Protein AF-A0A969T343-F1 (afdb_monomer_lite)

Sequence (104 aa):
MDDLARCYVAALEKAEPGSLFIAADDQVMQLQEIAEWGSRAAGISGRVQSWQLEEARAAMGVLADALALDQQATGAKAKQVLHWQPQAPSLIDELTGGSYVVTH

Structure (mmCIF, N/CA/C/O backbone):
data_AF-A0A969T343-F1
#
_entry.id   AF-A0A969T343-F1
#
loop_
_atom_site.group_PDB
_atom_site.id
_atom_site.type_symbol
_atom_site.label_atom_id
_atom_site.label_alt_id
_atom_site.label_comp_id
_atom_site.label_asym_id
_atom_site.label_entity_id
_atom_site.label_seq_id
_atom_site.pdbx_PDB_ins_code
_atom_site.Cartn_x
_atom_site.Cartn_y
_atom_site.Cartn_z
_atom_site.occupancy
_atom_site.B_iso_or_equiv
_atom_site.auth_seq_id
_atom_site.auth_comp_id
_atom_site.auth_asym_id
_atom_site.auth_atom_id
_atom_site.pdbx_PDB_model_num
ATOM 1 N N . MET A 1 1 ? -7.732 -5.680 -3.009 1.00 83.75 1 MET A N 1
ATOM 2 C CA . MET A 1 1 ? -8.858 -4.716 -2.953 1.00 83.75 1 MET A CA 1
ATOM 3 C C . MET A 1 1 ? -9.835 -5.051 -1.834 1.00 83.75 1 MET A C 1
ATOM 5 O O . MET A 1 1 ? -10.147 -4.169 -1.042 1.00 83.75 1 MET A O 1
ATOM 9 N N . ASP A 1 2 ? -10.265 -6.306 -1.716 1.00 92.75 2 ASP A N 1
ATOM 10 C CA . ASP A 1 2 ? -11.286 -6.729 -0.741 1.00 92.75 2 ASP A CA 1
ATOM 11 C C . ASP A 1 2 ? -10.929 -6.430 0.720 1.00 92.75 2 ASP A C 1
ATOM 13 O O . ASP A 1 2 ? -11.789 -6.029 1.502 1.00 92.75 2 ASP A O 1
ATOM 17 N N . ASP A 1 3 ? -9.652 -6.544 1.090 1.00 94.56 3 ASP A N 1
ATOM 18 C CA . ASP A 1 3 ? -9.195 -6.196 2.438 1.00 94.56 3 ASP A CA 1
ATOM 19 C C . ASP A 1 3 ? -9.424 -4.735 2.806 1.00 94.56 3 ASP A C 1
ATOM 21 O O . ASP A 1 3 ? -9.869 -4.442 3.917 1.00 94.56 3 ASP A O 1
ATOM 25 N N . LEU A 1 4 ? -9.177 -3.821 1.868 1.00 95.38 4 LEU A N 1
ATOM 26 C CA . LEU A 1 4 ? -9.419 -2.400 2.080 1.00 95.38 4 LEU A CA 1
ATOM 27 C C . LEU A 1 4 ? -10.920 -2.129 2.235 1.00 95.38 4 LEU A C 1
ATOM 29 O O . LEU A 1 4 ? -11.318 -1.378 3.124 1.00 95.38 4 LEU A O 1
ATOM 33 N N . ALA A 1 5 ? -11.760 -2.789 1.431 1.00 96.44 5 ALA A N 1
ATOM 34 C CA . ALA A 1 5 ? -13.211 -2.690 1.562 1.00 96.44 5 ALA A CA 1
ATOM 35 C C . ALA A 1 5 ? -13.689 -3.177 2.943 1.00 96.44 5 ALA A C 1
ATOM 37 O O . ALA A 1 5 ? -14.453 -2.476 3.607 1.00 96.44 5 ALA A O 1
ATOM 38 N N . ARG A 1 6 ? -13.175 -4.318 3.428 1.00 97.00 6 ARG A N 1
ATOM 39 C CA . ARG A 1 6 ? -13.439 -4.808 4.794 1.00 97.00 6 ARG A CA 1
ATOM 40 C C . ARG A 1 6 ? -12.999 -3.809 5.866 1.00 97.00 6 ARG A C 1
ATOM 42 O O . ARG A 1 6 ? -13.716 -3.626 6.847 1.00 97.00 6 ARG A O 1
ATOM 49 N N . CYS A 1 7 ? -11.854 -3.146 5.683 1.00 97.50 7 CYS A N 1
ATOM 50 C CA . CYS A 1 7 ? -11.387 -2.113 6.610 1.00 97.50 7 CYS A CA 1
ATOM 51 C C . CYS A 1 7 ? -12.342 -0.914 6.654 1.00 97.50 7 CYS A C 1
ATOM 53 O O . CYS A 1 7 ? -12.640 -0.415 7.738 1.00 97.50 7 CYS A O 1
ATOM 55 N N . TYR A 1 8 ? -12.845 -0.464 5.499 1.00 97.50 8 TYR A N 1
ATOM 56 C CA . TYR A 1 8 ? -13.816 0.630 5.429 1.00 97.50 8 TYR A CA 1
ATOM 57 C C . TYR A 1 8 ? -15.137 0.277 6.110 1.00 97.50 8 TYR A C 1
ATOM 59 O O . TYR A 1 8 ? -15.635 1.076 6.898 1.00 97.50 8 TYR A O 1
ATOM 67 N N . VAL A 1 9 ? -15.681 -0.918 5.856 1.00 97.62 9 VAL A N 1
ATOM 68 C CA . VAL A 1 9 ? -16.900 -1.390 6.533 1.00 97.62 9 VAL A CA 1
ATOM 69 C C . VAL A 1 9 ? -16.688 -1.417 8.048 1.00 97.62 9 VAL A C 1
ATOM 71 O O . VAL A 1 9 ? -17.474 -0.832 8.788 1.00 97.62 9 VAL A O 1
ATOM 74 N N . ALA A 1 10 ? -15.573 -1.986 8.516 1.00 97.88 10 ALA A N 1
ATOM 75 C CA . ALA A 1 10 ? -15.264 -2.029 9.942 1.00 97.88 10 ALA A CA 1
ATOM 76 C C . ALA A 1 10 ? -15.087 -0.627 10.557 1.00 97.88 10 ALA A C 1
ATOM 78 O O . ALA A 1 10 ? -15.503 -0.400 11.692 1.00 97.88 10 ALA A O 1
ATOM 79 N N . ALA A 1 11 ? -14.502 0.322 9.819 1.00 97.88 11 ALA A N 1
ATOM 80 C CA . ALA A 1 11 ? -14.382 1.709 10.259 1.00 97.88 11 ALA A CA 1
ATOM 81 C C . ALA A 1 11 ? -15.754 2.385 10.385 1.00 97.88 11 ALA A C 1
ATOM 83 O O . ALA A 1 11 ? -16.008 3.045 11.385 1.00 97.88 11 ALA A O 1
ATOM 84 N N . LEU A 1 12 ? -16.658 2.185 9.423 1.00 97.44 12 LEU A N 1
ATOM 85 C CA . LEU A 1 12 ? -18.016 2.735 9.484 1.00 97.44 12 LEU A CA 1
ATOM 86 C C . LEU A 1 12 ? -18.820 2.191 10.671 1.00 97.44 12 LEU A C 1
ATOM 88 O O . LEU A 1 12 ? -19.607 2.922 11.262 1.00 97.44 12 LEU A O 1
ATOM 92 N N . GLU A 1 13 ? -18.623 0.921 11.017 1.00 97.50 13 GLU A N 1
ATOM 93 C CA . GLU A 1 13 ? -19.370 0.261 12.089 1.00 97.50 13 GLU A CA 1
ATOM 94 C C . GLU A 1 13 ? -18.814 0.543 13.489 1.00 97.50 13 GLU A C 1
ATOM 96 O O . GLU A 1 13 ? -19.573 0.545 14.458 1.00 97.50 13 GLU A O 1
ATOM 101 N N . LYS A 1 14 ? -17.492 0.722 13.617 1.00 97.19 14 LYS A N 1
ATOM 102 C CA . LYS A 1 14 ? -16.805 0.652 14.919 1.00 97.19 14 LYS A CA 1
ATOM 103 C C . LYS A 1 14 ? -15.936 1.859 15.254 1.00 97.19 14 LYS A C 1
ATOM 105 O O . LYS A 1 14 ? -15.523 1.985 16.404 1.00 97.19 14 LYS A O 1
ATOM 110 N N . ALA A 1 15 ? -15.594 2.714 14.290 1.00 97.94 15 ALA A N 1
ATOM 111 C CA . ALA A 1 15 ? -14.712 3.842 14.564 1.00 97.94 15 ALA A CA 1
ATOM 112 C C . ALA A 1 15 ? -15.440 4.975 15.291 1.00 97.94 15 ALA A C 1
ATOM 114 O O . ALA A 1 15 ? -16.567 5.337 14.954 1.00 97.94 15 ALA A O 1
ATOM 115 N N . GLU A 1 16 ? -14.739 5.624 16.217 1.00 97.56 16 GLU A N 1
ATOM 116 C CA . GLU A 1 16 ? -15.184 6.911 16.741 1.00 97.56 16 GLU A CA 1
ATOM 117 C C . GLU A 1 16 ? -15.070 8.003 15.659 1.00 97.56 16 GLU A C 1
ATOM 119 O O . GLU A 1 16 ? -14.104 7.995 14.878 1.00 97.56 16 GLU A O 1
ATOM 124 N N . PRO A 1 17 ? -15.999 8.978 15.615 1.00 96.31 17 PRO A N 1
ATOM 125 C CA . PRO A 1 17 ? -15.912 10.111 14.699 1.00 96.31 17 PRO A CA 1
ATOM 126 C C . PRO A 1 17 ? -14.566 10.838 14.793 1.00 96.31 17 PRO A C 1
ATOM 128 O O . PRO A 1 17 ? -14.060 11.107 15.878 1.00 96.31 17 PRO A O 1
ATOM 131 N N . GLY A 1 18 ? -13.985 11.175 13.640 1.00 96.44 18 GLY A N 1
ATOM 132 C CA . GLY A 1 18 ? -12.676 11.836 13.570 1.00 96.44 18 GLY A CA 1
ATOM 133 C C . GLY A 1 18 ? -11.473 10.896 13.714 1.00 96.44 18 GLY A C 1
ATOM 134 O O . GLY A 1 18 ? -10.335 11.362 13.714 1.00 96.44 18 GLY A O 1
ATOM 135 N N . SER A 1 19 ? -11.684 9.579 13.799 1.00 97.19 19 SER A N 1
ATOM 136 C CA . SER A 1 19 ? -10.584 8.615 13.828 1.00 97.19 19 SER A CA 1
ATOM 137 C C . SER A 1 19 ? -9.841 8.523 12.491 1.00 97.19 19 SER A C 1
ATOM 139 O O . SER A 1 19 ? -10.448 8.405 11.430 1.00 97.19 19 SER A O 1
ATOM 141 N N . LEU A 1 20 ? -8.508 8.476 12.560 1.00 97.00 20 LEU A N 1
ATOM 142 C CA . LEU A 1 20 ? -7.622 8.149 11.438 1.00 97.00 20 LEU A CA 1
ATOM 143 C C . LEU A 1 20 ? -7.074 6.721 11.575 1.00 97.00 20 LEU A C 1
ATOM 145 O O . LEU A 1 20 ? -6.625 6.341 12.664 1.00 97.00 20 LEU A O 1
ATOM 149 N N . PHE A 1 21 ? -7.063 5.966 10.475 1.00 97.38 21 PHE A N 1
ATOM 150 C CA . PHE A 1 21 ? -6.500 4.616 10.388 1.00 97.38 21 PHE A CA 1
ATOM 151 C C . PHE A 1 21 ? -5.634 4.454 9.139 1.00 97.38 21 PHE A C 1
ATOM 153 O O . PHE A 1 21 ? -5.928 5.030 8.095 1.00 97.38 21 PHE A O 1
ATOM 160 N N . ILE A 1 22 ? -4.598 3.625 9.255 1.00 96.56 22 ILE A N 1
ATOM 161 C CA . ILE A 1 22 ? -3.814 3.114 8.129 1.00 96.56 22 ILE A CA 1
ATOM 162 C C . ILE A 1 22 ? -4.293 1.687 7.858 1.00 96.56 22 ILE A C 1
ATOM 164 O O . ILE A 1 22 ? -4.295 0.855 8.766 1.00 96.56 22 ILE A O 1
ATOM 168 N N . ALA A 1 23 ? -4.694 1.410 6.619 1.00 95.44 23 ALA A N 1
ATOM 169 C CA . ALA A 1 23 ? -5.102 0.083 6.167 1.00 95.44 23 ALA A CA 1
ATOM 170 C C . ALA A 1 23 ? -3.935 -0.607 5.443 1.00 95.44 23 ALA A C 1
ATOM 172 O O . ALA A 1 23 ? -3.937 -0.731 4.222 1.00 95.44 23 ALA A O 1
ATOM 173 N N . ALA A 1 24 ? -2.925 -1.015 6.211 1.00 93.62 24 ALA A N 1
ATOM 174 C CA . ALA A 1 24 ? -1.773 -1.778 5.733 1.00 93.62 24 ALA A CA 1
ATOM 175 C C . ALA A 1 24 ? -1.688 -3.120 6.474 1.00 93.62 24 ALA A C 1
ATOM 177 O O . ALA A 1 24 ? -2.053 -3.206 7.655 1.00 93.62 24 ALA A O 1
ATOM 178 N N . ASP A 1 25 ? -1.231 -4.167 5.792 1.00 90.50 25 ASP A N 1
ATOM 179 C CA . ASP A 1 25 ? -0.891 -5.429 6.445 1.00 90.50 25 ASP A CA 1
ATOM 180 C C . ASP A 1 25 ? 0.464 -5.313 7.180 1.00 90.50 25 ASP A C 1
ATOM 182 O O . ASP A 1 25 ? 0.927 -4.209 7.463 1.00 90.50 25 ASP A O 1
ATOM 186 N N . ASP A 1 26 ? 1.039 -6.438 7.617 1.00 88.19 26 ASP A N 1
ATOM 187 C CA . ASP A 1 26 ? 2.353 -6.440 8.289 1.00 88.19 26 ASP A CA 1
ATOM 188 C C . ASP A 1 26 ? 3.514 -6.724 7.320 1.00 88.19 26 ASP A C 1
ATOM 190 O O . ASP A 1 26 ? 4.639 -6.954 7.764 1.00 88.19 26 ASP A O 1
ATOM 194 N N . GLN A 1 27 ? 3.262 -6.760 6.008 1.00 86.44 27 GLN A N 1
ATOM 195 C CA . GLN A 1 27 ? 4.296 -7.076 5.033 1.00 86.44 27 GLN A CA 1
ATOM 196 C C . GLN A 1 27 ? 5.142 -5.837 4.757 1.00 86.44 27 GLN A C 1
ATOM 198 O O . GLN A 1 27 ? 4.639 -4.767 4.425 1.00 86.44 27 GLN A O 1
ATOM 203 N N . VAL A 1 28 ? 6.457 -6.001 4.874 1.00 84.56 28 VAL A N 1
ATOM 204 C CA . VAL A 1 28 ? 7.440 -4.971 4.539 1.00 84.56 28 VAL A CA 1
ATOM 205 C C . VAL A 1 28 ? 8.309 -5.524 3.424 1.00 84.56 28 VAL A C 1
ATOM 207 O O . VAL A 1 28 ? 8.892 -6.597 3.567 1.00 84.56 28 VAL A O 1
ATOM 210 N N . MET A 1 29 ? 8.379 -4.803 2.309 1.00 87.38 29 MET A N 1
ATOM 211 C CA . MET A 1 29 ? 9.140 -5.203 1.128 1.00 87.38 29 MET A CA 1
ATOM 212 C C . MET A 1 29 ? 9.898 -4.017 0.555 1.00 87.38 29 MET A C 1
ATOM 214 O O . MET A 1 29 ? 9.390 -2.894 0.549 1.00 87.38 29 MET A O 1
ATOM 218 N N . GLN A 1 30 ? 11.091 -4.268 0.017 1.00 89.44 30 GLN A N 1
ATOM 219 C CA . GLN A 1 30 ? 11.812 -3.233 -0.710 1.00 89.44 30 GLN A CA 1
ATOM 220 C C . GLN A 1 30 ? 11.170 -3.019 -2.081 1.00 89.44 30 GLN A C 1
ATOM 222 O O . GLN A 1 30 ? 10.817 -3.973 -2.779 1.00 89.44 30 GLN A O 1
ATOM 227 N N . LEU A 1 31 ? 11.079 -1.761 -2.519 1.00 90.19 31 LEU A N 1
ATOM 228 C CA . LEU A 1 31 ? 10.511 -1.425 -3.828 1.00 90.19 31 LEU A CA 1
ATOM 229 C C . LEU A 1 31 ? 11.244 -2.134 -4.982 1.00 90.19 31 LEU A C 1
ATOM 231 O O . LEU A 1 31 ? 10.613 -2.534 -5.960 1.00 90.19 31 LEU A O 1
ATOM 235 N N . GLN A 1 32 ? 12.559 -2.341 -4.847 1.00 89.56 32 GLN A N 1
AT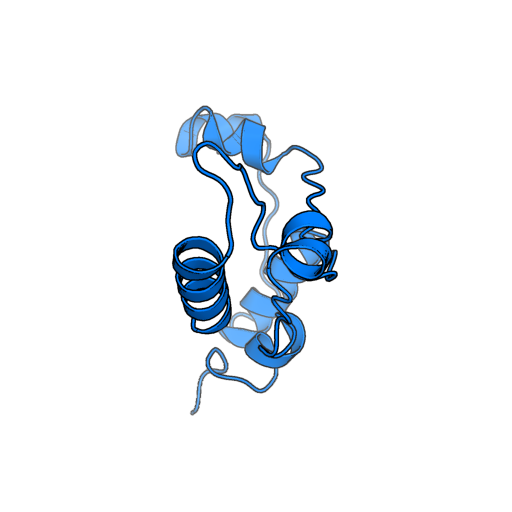OM 236 C CA . GLN A 1 32 ? 13.350 -3.099 -5.816 1.00 89.56 32 GLN A CA 1
ATOM 237 C C . GLN A 1 32 ? 12.856 -4.548 -5.953 1.00 89.56 32 GLN A C 1
ATOM 239 O O . GLN A 1 32 ? 12.661 -5.020 -7.071 1.00 89.56 32 GLN A O 1
ATOM 244 N N . GLU A 1 33 ? 12.598 -5.238 -4.840 1.00 90.69 33 GLU A N 1
ATOM 245 C CA . GLU A 1 33 ? 12.112 -6.622 -4.855 1.00 90.69 33 GLU A CA 1
ATOM 246 C C . GLU A 1 33 ? 10.739 -6.714 -5.530 1.00 90.69 33 GLU A C 1
ATOM 248 O O . GLU A 1 33 ? 10.502 -7.613 -6.340 1.00 90.69 33 GLU A O 1
ATOM 253 N N . ILE A 1 34 ? 9.852 -5.751 -5.253 1.00 91.94 34 ILE A N 1
ATOM 254 C CA . ILE A 1 34 ? 8.538 -5.653 -5.902 1.00 91.94 34 ILE A CA 1
ATOM 255 C C . ILE A 1 34 ? 8.699 -5.505 -7.420 1.00 91.94 34 ILE A C 1
ATOM 257 O O . ILE A 1 34 ? 8.053 -6.227 -8.182 1.00 91.94 34 ILE A O 1
ATOM 261 N N . ALA A 1 35 ? 9.579 -4.606 -7.872 1.00 92.06 35 ALA A N 1
ATOM 262 C CA . ALA A 1 35 ? 9.825 -4.384 -9.294 1.00 92.06 35 ALA A CA 1
ATOM 263 C C . ALA A 1 35 ? 10.380 -5.640 -9.989 1.00 92.06 35 ALA A C 1
ATOM 265 O O . ALA A 1 35 ? 9.958 -5.981 -11.096 1.00 92.06 35 ALA A O 1
ATOM 266 N N . GLU A 1 36 ? 11.290 -6.363 -9.336 1.00 92.06 36 GLU A N 1
ATOM 267 C CA . GLU A 1 36 ? 11.853 -7.608 -9.858 1.00 92.06 36 GLU A CA 1
ATOM 268 C C . GLU A 1 36 ? 10.802 -8.719 -9.980 1.00 92.06 36 GLU A C 1
ATOM 270 O O . GLU A 1 36 ? 10.725 -9.380 -11.021 1.00 92.06 36 GLU A O 1
ATOM 275 N N . TRP A 1 37 ? 9.967 -8.918 -8.952 1.00 92.06 37 TRP A N 1
ATOM 276 C CA . TRP A 1 37 ? 8.867 -9.886 -9.003 1.00 92.06 37 TRP A CA 1
ATOM 277 C C . TRP A 1 37 ? 7.826 -9.512 -10.057 1.00 92.06 37 TRP A C 1
ATOM 279 O O . TRP A 1 37 ? 7.428 -10.375 -10.837 1.00 92.06 37 TRP A O 1
ATOM 289 N N . GLY A 1 38 ? 7.457 -8.234 -10.159 1.00 91.81 38 GLY A N 1
ATOM 290 C CA . GLY A 1 38 ? 6.541 -7.752 -11.194 1.00 91.81 38 GLY A CA 1
ATOM 291 C C . GLY A 1 38 ? 7.083 -7.953 -12.609 1.00 91.81 38 GLY A C 1
ATOM 292 O O . GLY A 1 38 ? 6.363 -8.400 -13.497 1.00 91.81 38 GLY A O 1
ATOM 293 N N . SER A 1 39 ? 8.378 -7.715 -12.817 1.00 91.75 39 SER A N 1
ATOM 294 C CA . SER A 1 39 ? 9.048 -7.952 -14.100 1.00 91.75 39 SER A CA 1
ATOM 295 C C . SER A 1 39 ? 9.029 -9.436 -14.500 1.00 91.75 39 SER A C 1
ATOM 297 O O . SER A 1 39 ? 8.839 -9.771 -15.673 1.00 91.75 39 SER A O 1
ATOM 299 N N . ARG A 1 40 ? 9.183 -10.347 -13.529 1.00 90.44 40 ARG A N 1
ATOM 300 C CA . ARG A 1 40 ? 9.019 -11.792 -13.752 1.00 90.44 40 ARG A CA 1
ATOM 301 C C . ARG A 1 40 ? 7.570 -12.146 -14.100 1.00 90.44 40 ARG A C 1
ATOM 303 O O . ARG A 1 40 ? 7.359 -12.808 -15.112 1.00 90.44 40 ARG A O 1
ATOM 310 N N . ALA A 1 41 ? 6.600 -11.659 -13.324 1.00 90.12 41 ALA A N 1
ATOM 311 C CA . ALA A 1 41 ? 5.169 -11.902 -13.541 1.00 90.12 41 ALA A CA 1
ATOM 312 C C . ALA A 1 41 ? 4.696 -11.443 -14.933 1.00 90.12 41 ALA A C 1
ATOM 314 O O . ALA A 1 41 ? 3.940 -12.140 -15.604 1.00 90.12 41 ALA A O 1
ATOM 315 N N . ALA A 1 42 ? 5.216 -10.306 -15.405 1.00 89.31 42 ALA A N 1
ATOM 316 C CA . ALA A 1 42 ? 4.918 -9.734 -16.717 1.00 89.31 42 ALA A CA 1
ATOM 317 C C . ALA A 1 42 ? 5.661 -10.405 -17.895 1.00 89.31 42 ALA A C 1
ATOM 319 O O . ALA A 1 42 ? 5.565 -9.933 -19.027 1.00 89.31 42 ALA A O 1
ATOM 320 N N . GLY A 1 43 ? 6.446 -11.464 -17.660 1.00 89.06 43 GLY A N 1
ATOM 321 C CA . GLY A 1 43 ? 7.173 -12.182 -18.716 1.00 89.06 43 GLY A CA 1
ATOM 322 C C . GLY A 1 43 ? 8.361 -11.417 -19.318 1.00 89.06 43 GLY A C 1
ATOM 323 O O . GLY A 1 43 ? 8.868 -11.790 -20.375 1.00 89.06 43 GLY A O 1
ATOM 324 N N . ILE A 1 44 ? 8.832 -10.347 -18.664 1.00 88.38 44 ILE A N 1
ATOM 325 C CA . ILE A 1 44 ? 9.995 -9.554 -19.110 1.00 88.38 44 ILE A CA 1
ATOM 326 C C . ILE A 1 44 ? 11.286 -9.869 -18.331 1.00 88.38 44 ILE A C 1
ATOM 328 O O . ILE A 1 44 ? 12.320 -9.247 -18.591 1.00 88.38 44 ILE A O 1
ATOM 332 N N . SER A 1 45 ? 11.244 -10.894 -17.472 1.00 81.75 45 SER A N 1
ATOM 333 C CA . SER A 1 45 ? 12.384 -11.612 -16.875 1.00 81.75 45 SER A CA 1
ATOM 334 C C . SER A 1 45 ? 13.354 -10.767 -16.045 1.00 81.75 45 SER A C 1
ATOM 336 O O . SER A 1 45 ? 14.567 -10.898 -16.180 1.00 81.75 45 SER A O 1
ATOM 338 N N . GLY A 1 46 ? 12.843 -9.901 -15.172 1.00 72.06 46 GLY A N 1
ATOM 339 C CA . GLY A 1 46 ? 13.690 -9.125 -14.256 1.00 72.06 46 GLY A CA 1
ATOM 340 C C . GLY A 1 46 ? 14.409 -7.948 -14.918 1.00 72.06 46 GLY A C 1
ATOM 341 O O . GLY A 1 46 ? 15.302 -7.362 -14.314 1.00 72.06 46 GLY A O 1
ATOM 342 N N . ARG A 1 47 ? 14.031 -7.573 -16.149 1.00 85.25 47 ARG A N 1
ATOM 343 C CA . ARG A 1 47 ? 14.483 -6.327 -16.779 1.00 85.25 47 ARG A CA 1
ATOM 344 C C . ARG A 1 47 ? 13.858 -5.139 -16.052 1.00 85.25 47 ARG A C 1
ATOM 346 O O . ARG A 1 47 ? 12.786 -4.669 -16.420 1.00 85.25 47 ARG A O 1
ATOM 353 N N . VAL A 1 48 ? 14.539 -4.693 -15.005 1.00 92.06 48 VAL A N 1
ATOM 354 C CA . VAL A 1 48 ? 14.229 -3.503 -14.213 1.00 92.06 48 VAL A CA 1
ATOM 355 C C . VAL A 1 48 ? 15.399 -2.535 -14.357 1.00 92.06 48 VAL A C 1
ATOM 357 O O . VAL A 1 48 ? 16.555 -2.952 -14.407 1.00 92.06 48 VAL A O 1
ATOM 360 N N . GLN A 1 49 ? 15.104 -1.242 -14.456 1.00 91.44 49 GLN A N 1
ATOM 361 C CA . GLN A 1 49 ? 16.112 -0.189 -14.496 1.00 91.44 49 GLN A CA 1
ATOM 362 C C . GLN A 1 49 ? 15.825 0.812 -13.388 1.00 91.44 49 GLN A C 1
ATOM 364 O O . GLN A 1 49 ? 14.718 1.342 -13.302 1.00 91.44 49 GLN A O 1
ATOM 369 N N . SER A 1 50 ? 16.828 1.076 -12.557 1.00 92.25 50 SER A N 1
ATOM 370 C CA . SER A 1 50 ? 16.764 2.156 -11.578 1.00 92.25 50 SER A CA 1
ATOM 371 C C . SER A 1 50 ? 16.870 3.497 -12.290 1.00 92.25 50 SER A C 1
ATOM 373 O O . SER A 1 50 ? 17.679 3.658 -13.204 1.00 92.25 50 SER A O 1
ATOM 375 N N . TRP A 1 51 ? 16.071 4.462 -11.857 1.00 94.75 51 TRP A N 1
ATOM 376 C CA . TRP A 1 51 ? 16.148 5.833 -12.349 1.00 94.75 51 TRP A CA 1
ATOM 377 C C . TRP A 1 51 ? 17.061 6.660 -11.456 1.00 94.75 51 TRP A C 1
ATOM 379 O O . TRP A 1 51 ? 17.070 6.477 -10.235 1.00 94.75 51 TRP A O 1
ATOM 389 N N . GLN A 1 52 ? 17.802 7.602 -12.044 1.00 95.75 52 GLN A N 1
ATOM 390 C CA . GLN A 1 52 ? 18.369 8.672 -11.233 1.00 95.75 52 GLN A CA 1
ATOM 391 C C . GLN A 1 52 ? 17.222 9.531 -10.703 1.00 95.75 52 GLN A C 1
ATOM 393 O O . GLN A 1 52 ? 16.256 9.806 -11.416 1.00 95.75 52 GLN A O 1
ATOM 398 N N . LEU A 1 53 ? 17.321 9.976 -9.451 1.00 95.25 53 LEU A N 1
ATOM 399 C CA . LEU A 1 53 ? 16.223 10.700 -8.807 1.00 95.25 53 LEU A CA 1
ATOM 400 C C . LEU A 1 53 ? 15.824 11.970 -9.579 1.00 95.25 53 LEU A C 1
ATOM 402 O O . LEU A 1 53 ? 14.647 12.308 -9.635 1.00 95.25 53 LEU A O 1
ATOM 406 N N . GLU A 1 54 ? 16.777 12.636 -10.231 1.00 97.19 54 GLU A N 1
ATOM 407 C CA . GLU A 1 54 ? 16.497 13.822 -11.047 1.00 97.19 54 GLU A CA 1
ATOM 408 C C . GLU A 1 54 ? 15.669 13.504 -12.303 1.00 97.19 54 GLU A C 1
ATOM 410 O O . GLU A 1 54 ? 14.742 14.237 -12.642 1.00 97.19 54 GLU A O 1
ATOM 415 N N . GLU A 1 55 ? 15.933 12.369 -12.953 1.00 97.56 55 GLU A N 1
ATOM 416 C CA . GLU A 1 55 ? 15.135 11.892 -14.089 1.00 97.56 55 GLU A CA 1
ATOM 417 C C . GLU A 1 55 ? 13.716 11.532 -13.630 1.00 97.56 55 GLU A C 1
ATOM 419 O O . GLU A 1 55 ? 12.730 11.890 -14.278 1.00 97.56 55 GLU A O 1
ATOM 424 N N . ALA A 1 56 ? 13.601 10.893 -12.461 1.00 96.69 56 ALA A N 1
ATOM 425 C CA . ALA A 1 56 ? 12.314 10.577 -11.855 1.00 96.69 56 ALA A CA 1
ATOM 426 C C . ALA A 1 56 ? 11.509 11.833 -11.510 1.00 96.69 56 ALA A C 1
ATOM 428 O O . ALA A 1 56 ? 10.314 11.886 -11.798 1.00 96.69 56 ALA A O 1
ATOM 429 N N . ARG A 1 57 ? 12.147 12.872 -10.960 1.00 97.81 57 ARG A N 1
ATOM 430 C CA . ARG A 1 57 ? 11.504 14.170 -10.701 1.00 97.81 57 ARG A CA 1
ATOM 431 C C . ARG A 1 57 ? 11.036 14.843 -11.981 1.00 97.81 57 ARG A C 1
ATOM 433 O O . ARG A 1 57 ? 9.926 15.366 -12.005 1.00 97.81 57 ARG A O 1
ATOM 440 N N . ALA A 1 58 ? 11.834 14.805 -13.047 1.00 97.94 58 ALA A N 1
ATOM 441 C CA . ALA A 1 58 ? 11.432 15.366 -14.334 1.00 97.94 58 ALA A CA 1
ATOM 442 C C . ALA A 1 58 ? 10.170 14.679 -14.895 1.00 97.94 58 ALA A C 1
ATOM 444 O O . ALA A 1 58 ? 9.328 15.342 -15.498 1.00 97.94 58 ALA A O 1
ATOM 445 N N . ALA A 1 59 ? 10.016 13.371 -14.663 1.00 97.38 59 ALA A N 1
ATOM 446 C CA . ALA A 1 59 ? 8.875 12.590 -15.139 1.00 97.38 59 ALA A CA 1
ATOM 447 C C . ALA A 1 59 ? 7.646 12.617 -14.207 1.00 97.38 59 ALA A C 1
ATOM 449 O O . ALA A 1 59 ? 6.514 12.595 -14.684 1.00 97.38 59 ALA A O 1
ATOM 450 N N . MET A 1 60 ? 7.849 12.630 -12.886 1.00 96.38 60 MET A N 1
ATOM 451 C CA . MET A 1 60 ? 6.800 12.382 -11.881 1.00 96.38 60 MET A CA 1
ATOM 452 C C . MET A 1 60 ? 6.612 13.537 -10.884 1.00 96.38 60 MET A C 1
ATOM 454 O O . MET A 1 60 ? 5.698 13.504 -10.057 1.00 96.38 60 MET A O 1
ATOM 458 N N . GLY A 1 61 ? 7.467 14.560 -10.929 1.00 96.19 61 GLY A N 1
ATOM 459 C CA . GLY A 1 61 ? 7.469 15.671 -9.982 1.00 96.19 61 GLY A CA 1
ATOM 460 C C . GLY A 1 61 ? 7.681 15.204 -8.541 1.00 96.19 61 GLY A C 1
ATOM 461 O O . GLY A 1 61 ? 8.483 14.313 -8.267 1.00 96.19 61 GLY A O 1
ATOM 462 N N . VAL A 1 62 ? 6.909 15.783 -7.617 1.00 94.75 62 VAL A N 1
ATOM 463 C CA . VAL A 1 62 ? 6.989 15.514 -6.166 1.00 94.75 62 VAL A CA 1
ATOM 464 C C . VAL A 1 62 ? 6.730 14.052 -5.786 1.00 94.75 62 VAL A C 1
ATOM 466 O O . VAL A 1 62 ? 7.133 13.612 -4.712 1.00 94.75 62 VAL A O 1
ATOM 469 N N . LEU A 1 63 ? 6.072 13.282 -6.658 1.00 94.19 63 LEU A N 1
ATOM 470 C CA . LEU A 1 63 ? 5.834 11.862 -6.421 1.00 94.19 63 LEU A CA 1
AT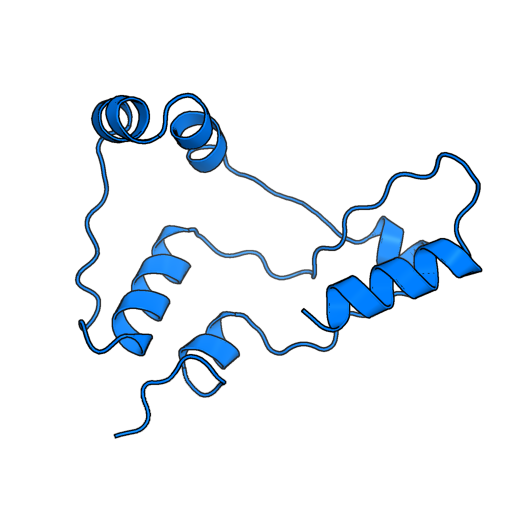OM 471 C C . LEU A 1 63 ? 7.143 11.059 -6.429 1.00 94.19 63 LEU A C 1
ATOM 473 O O . LEU A 1 63 ? 7.251 10.089 -5.686 1.00 94.19 63 LEU A O 1
ATOM 477 N N . ALA A 1 64 ? 8.144 11.475 -7.215 1.00 95.44 64 ALA A N 1
ATOM 478 C CA . ALA A 1 64 ? 9.455 10.829 -7.223 1.00 95.44 64 ALA A CA 1
ATOM 479 C C . ALA A 1 64 ? 10.132 10.916 -5.851 1.00 95.44 64 ALA A C 1
ATOM 481 O O . ALA A 1 64 ? 10.647 9.918 -5.354 1.00 95.44 64 ALA A O 1
ATOM 482 N N . ASP A 1 65 ? 10.074 12.089 -5.218 1.00 94.00 65 ASP A N 1
ATOM 483 C CA . ASP A 1 65 ? 10.629 12.280 -3.880 1.00 94.00 65 ASP A CA 1
ATOM 484 C C . ASP A 1 65 ? 9.864 11.457 -2.840 1.00 94.00 65 ASP A C 1
ATOM 486 O O . ASP A 1 65 ? 10.489 10.805 -2.012 1.00 94.00 65 ASP A O 1
ATOM 490 N N . ALA A 1 66 ? 8.527 11.418 -2.913 1.00 91.38 66 ALA A N 1
ATOM 491 C CA . ALA A 1 66 ? 7.717 10.603 -2.007 1.00 91.38 66 ALA A CA 1
ATOM 492 C C . ALA A 1 66 ? 8.052 9.104 -2.118 1.00 91.38 66 ALA A C 1
ATOM 494 O O . ALA A 1 66 ? 8.211 8.432 -1.101 1.00 91.38 66 ALA A O 1
ATOM 495 N N . LEU A 1 67 ? 8.20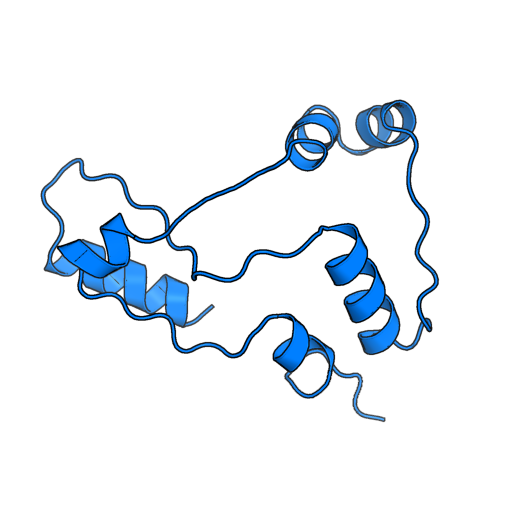5 8.583 -3.339 1.00 90.75 67 LEU A N 1
ATOM 496 C CA . LEU A 1 67 ? 8.561 7.181 -3.588 1.00 90.75 67 LEU A CA 1
ATOM 497 C C . LEU A 1 67 ? 10.015 6.843 -3.232 1.00 90.75 67 LEU A C 1
ATOM 499 O O . LEU A 1 67 ? 10.310 5.677 -2.990 1.00 90.75 67 LEU A O 1
ATOM 503 N N . ALA A 1 68 ? 10.910 7.833 -3.184 1.00 92.06 68 ALA A N 1
ATOM 504 C CA . ALA A 1 68 ? 12.298 7.646 -2.764 1.00 92.06 68 ALA A CA 1
ATOM 505 C C . ALA A 1 68 ? 12.473 7.562 -1.235 1.00 92.06 68 ALA A C 1
ATOM 507 O O . ALA A 1 68 ? 13.557 7.217 -0.763 1.00 92.06 68 ALA A O 1
ATOM 508 N N . LEU A 1 69 ? 11.437 7.886 -0.452 1.00 91.06 69 LEU A N 1
ATOM 509 C CA . LEU A 1 69 ? 11.460 7.745 1.003 1.00 91.06 69 LEU A CA 1
ATOM 510 C C . LEU A 1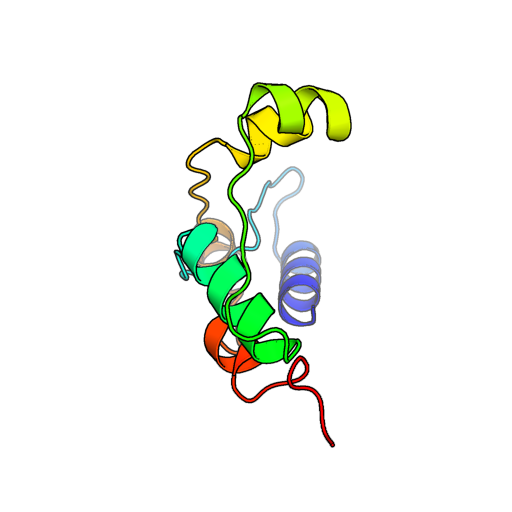 69 ? 11.336 6.279 1.430 1.00 91.06 69 LEU A C 1
ATOM 512 O O . LEU A 1 69 ? 10.637 5.487 0.798 1.00 91.06 69 LEU A O 1
ATOM 516 N N . ASP A 1 70 ? 11.927 5.955 2.581 1.00 90.44 70 ASP A N 1
ATOM 517 C CA . ASP A 1 70 ? 11.640 4.708 3.293 1.00 90.44 70 ASP A CA 1
ATOM 518 C C . ASP A 1 70 ? 10.271 4.815 3.986 1.00 90.44 70 ASP A C 1
ATOM 520 O O . ASP A 1 70 ? 10.139 5.305 5.112 1.00 90.44 70 ASP A O 1
ATOM 524 N N . GLN A 1 71 ? 9.221 4.445 3.252 1.00 86.50 71 GLN A N 1
ATOM 525 C CA . GLN A 1 71 ? 7.842 4.523 3.719 1.00 86.50 71 GLN A CA 1
ATOM 526 C C . GLN A 1 71 ? 7.475 3.272 4.516 1.00 86.50 71 GLN A C 1
ATOM 528 O O . GLN A 1 71 ? 7.041 2.266 3.960 1.00 86.50 71 GLN A O 1
ATOM 533 N N . GLN A 1 72 ? 7.591 3.361 5.838 1.00 87.69 72 GLN A N 1
ATOM 534 C CA . GLN A 1 72 ? 7.104 2.324 6.744 1.00 87.69 72 GLN A CA 1
ATOM 535 C C . GLN A 1 72 ? 5.774 2.744 7.366 1.00 87.69 72 GLN A C 1
ATOM 537 O O . GLN A 1 72 ? 5.662 3.786 8.013 1.00 87.69 72 GLN A O 1
ATOM 542 N N . ALA A 1 73 ? 4.754 1.914 7.174 1.00 89.00 73 ALA A N 1
ATOM 543 C CA . ALA A 1 73 ? 3.417 2.132 7.697 1.00 89.00 73 ALA A CA 1
ATOM 544 C C . ALA A 1 73 ? 2.925 0.862 8.393 1.00 89.00 73 ALA A C 1
ATOM 546 O O . ALA A 1 73 ? 3.262 -0.246 7.992 1.00 89.00 73 ALA A O 1
ATOM 547 N N . THR A 1 74 ? 2.114 1.016 9.439 1.00 91.75 74 THR A N 1
ATOM 548 C CA . THR A 1 74 ? 1.542 -0.123 10.165 1.00 91.75 74 THR A CA 1
ATOM 549 C C . THR A 1 74 ? 0.037 0.027 10.325 1.00 91.75 74 THR A C 1
ATOM 551 O O . THR A 1 74 ? -0.465 1.069 10.752 1.00 91.75 74 THR A O 1
ATOM 554 N N . GLY A 1 75 ? -0.691 -1.050 10.026 1.00 94.94 75 GLY A N 1
ATOM 555 C CA . GLY A 1 75 ? -2.122 -1.164 10.295 1.00 94.94 75 GLY A CA 1
ATOM 556 C C . GLY A 1 75 ? -2.472 -1.553 11.733 1.00 94.94 75 GLY A C 1
ATOM 557 O O . GLY A 1 75 ? -3.623 -1.899 11.995 1.00 94.94 75 GLY A O 1
ATOM 558 N N . ALA A 1 76 ? -1.525 -1.514 12.681 1.00 96.31 76 ALA A N 1
ATOM 559 C CA . ALA A 1 76 ? -1.735 -1.972 14.059 1.00 96.31 76 ALA A CA 1
ATOM 560 C C . ALA A 1 76 ? -2.984 -1.364 14.720 1.00 96.31 76 ALA A C 1
ATOM 562 O O . ALA A 1 76 ? -3.778 -2.084 15.326 1.00 96.31 76 ALA A O 1
ATOM 563 N N . LYS A 1 77 ? -3.220 -0.056 14.538 1.00 97.12 77 LYS A N 1
ATOM 564 C CA . LYS A 1 77 ? -4.413 0.618 15.074 1.00 97.12 77 LYS A CA 1
ATOM 565 C C . LYS A 1 77 ? -5.709 0.063 14.471 1.00 97.12 77 LYS A C 1
ATOM 567 O O . LYS A 1 77 ? -6.669 -0.162 15.202 1.00 97.12 77 LYS A O 1
ATOM 572 N N . ALA A 1 78 ? -5.744 -0.178 13.158 1.00 97.62 78 ALA A N 1
ATOM 573 C CA . ALA A 1 78 ? -6.914 -0.752 12.492 1.00 97.62 78 ALA A CA 1
ATOM 574 C C . ALA A 1 78 ? -7.187 -2.185 12.984 1.00 97.62 78 ALA A C 1
ATOM 576 O O . ALA A 1 78 ? -8.331 -2.534 13.271 1.00 97.62 78 ALA A O 1
ATOM 577 N N . LYS A 1 79 ? -6.135 -2.987 13.184 1.00 97.00 79 LYS A N 1
ATOM 578 C CA . LYS A 1 79 ? -6.240 -4.351 13.726 1.00 97.00 79 LYS A CA 1
ATOM 579 C C . LYS A 1 79 ? -6.767 -4.370 15.160 1.00 97.00 79 LYS A C 1
ATOM 581 O O . LYS A 1 79 ? -7.641 -5.167 15.484 1.00 97.00 79 LYS A O 1
ATOM 586 N N . GLN A 1 80 ? -6.266 -3.476 16.010 1.00 97.00 80 GLN A N 1
ATOM 587 C CA . GLN A 1 80 ? -6.645 -3.417 17.424 1.00 97.00 80 GLN A CA 1
ATOM 588 C C . GLN A 1 80 ? -8.049 -2.843 17.641 1.00 97.00 80 GLN A C 1
ATOM 590 O O . GLN A 1 80 ? -8.823 -3.417 18.399 1.00 97.00 80 GLN A O 1
ATOM 595 N N . VAL A 1 81 ? -8.378 -1.726 16.983 1.00 97.69 81 VAL A N 1
ATOM 596 C CA . VAL A 1 81 ? -9.620 -0.975 17.242 1.00 97.69 81 VAL A CA 1
ATOM 597 C C . VAL A 1 81 ? -10.783 -1.478 16.389 1.0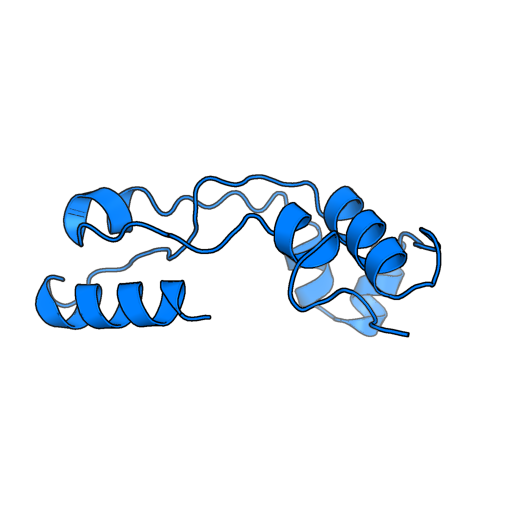0 97.69 81 VAL A C 1
ATOM 599 O O . VAL A 1 81 ? -11.899 -1.596 16.880 1.00 97.69 81 VAL A O 1
ATOM 602 N N . LEU A 1 82 ? -10.546 -1.791 15.112 1.00 98.00 82 LEU A N 1
ATOM 603 C CA . LEU A 1 82 ? -11.613 -2.215 14.194 1.00 98.00 82 LEU A CA 1
ATOM 604 C C . LEU A 1 82 ? -11.781 -3.741 14.153 1.00 98.00 82 LEU A C 1
ATOM 606 O O . LEU A 1 82 ? -12.734 -4.251 13.551 1.00 98.00 82 LEU A O 1
ATOM 610 N N . HIS A 1 83 ? -10.855 -4.477 14.780 1.00 96.75 83 HIS A N 1
ATOM 611 C CA . HIS A 1 83 ? -10.686 -5.923 14.608 1.00 96.75 83 HIS A CA 1
ATOM 612 C C . HIS A 1 83 ? -10.527 -6.318 13.134 1.00 96.75 83 HIS A C 1
ATOM 614 O O . HIS A 1 83 ? -10.950 -7.396 12.718 1.00 96.75 83 HIS A O 1
ATOM 620 N N . TRP A 1 84 ? -9.948 -5.423 12.328 1.00 97.25 84 TRP A N 1
ATOM 621 C CA . TRP A 1 84 ? -9.672 -5.691 10.925 1.00 97.25 84 TRP A CA 1
ATOM 622 C C . TRP A 1 84 ? -8.513 -6.681 10.813 1.00 97.25 84 TRP A C 1
ATOM 624 O O . TRP A 1 84 ? -7.457 -6.473 11.402 1.00 97.25 84 TRP A O 1
ATOM 634 N N . GLN A 1 85 ? -8.712 -7.760 10.065 1.00 94.94 85 GLN A N 1
ATOM 635 C CA . GLN A 1 85 ? -7.694 -8.773 9.806 1.00 94.94 85 GLN A CA 1
ATOM 636 C C . GLN A 1 85 ? -7.529 -8.894 8.290 1.00 94.94 85 GLN A C 1
ATOM 638 O O . GLN A 1 85 ? -8.460 -9.379 7.643 1.00 94.94 85 GLN A O 1
ATOM 643 N N . PRO A 1 86 ? -6.401 -8.429 7.720 1.00 93.44 86 PRO A N 1
ATOM 644 C CA . PRO A 1 86 ? -6.086 -8.649 6.315 1.00 93.44 86 PRO A CA 1
ATOM 645 C C . PRO A 1 86 ? -6.038 -10.150 6.005 1.00 93.44 86 PRO A C 1
ATOM 647 O O . PRO A 1 86 ? -5.515 -10.921 6.809 1.00 93.44 86 PRO A O 1
ATOM 650 N N . GLN A 1 87 ? -6.592 -10.567 4.869 1.00 92.88 87 GLN A N 1
ATOM 651 C CA . GLN A 1 87 ? -6.651 -11.976 4.448 1.00 92.88 87 GLN A CA 1
ATOM 652 C C . GLN A 1 87 ? -6.140 -12.204 3.024 1.00 92.88 87 GLN A C 1
ATOM 654 O O . GLN A 1 87 ? -6.092 -13.349 2.578 1.00 92.88 87 GLN A O 1
ATOM 659 N N . ALA A 1 88 ? -5.831 -11.142 2.282 1.00 90.81 88 ALA A N 1
ATOM 660 C CA . ALA A 1 88 ? -5.254 -11.259 0.957 1.00 90.81 88 ALA A CA 1
ATOM 661 C C . ALA A 1 88 ? -3.898 -11.987 1.031 1.00 90.81 88 ALA A C 1
ATOM 663 O O . ALA A 1 88 ? -3.188 -11.859 2.037 1.00 90.81 88 ALA A O 1
ATOM 664 N N . PRO A 1 89 ? -3.529 -12.741 -0.020 1.00 91.00 89 PRO A N 1
ATOM 665 C CA . PRO A 1 89 ? -2.189 -13.299 -0.138 1.00 91.00 89 PRO A CA 1
ATOM 666 C C . PRO A 1 89 ? -1.124 -12.202 -0.107 1.00 91.00 89 PRO A C 1
ATOM 668 O O . PRO A 1 89 ? -1.417 -11.023 -0.331 1.00 91.00 89 PRO A O 1
ATOM 671 N N . SER A 1 90 ? 0.129 -12.592 0.132 1.00 89.50 90 SER A N 1
ATOM 672 C CA . SER A 1 90 ? 1.226 -11.639 -0.004 1.00 89.50 90 SER A CA 1
ATOM 673 C C . SER A 1 90 ? 1.346 -11.124 -1.431 1.00 89.50 90 SER A C 1
ATOM 675 O O . SER A 1 90 ? 0.950 -11.791 -2.391 1.00 89.50 90 SER A O 1
ATOM 677 N N . LEU A 1 91 ? 1.946 -9.943 -1.589 1.00 90.44 91 LEU A N 1
ATOM 678 C CA . LEU A 1 91 ? 2.215 -9.406 -2.922 1.00 90.44 91 LEU A CA 1
ATOM 679 C C . LEU A 1 91 ? 3.082 -10.369 -3.753 1.00 90.44 91 LEU A C 1
ATOM 681 O O . LEU A 1 91 ? 2.874 -10.499 -4.955 1.00 90.44 91 LEU A O 1
AT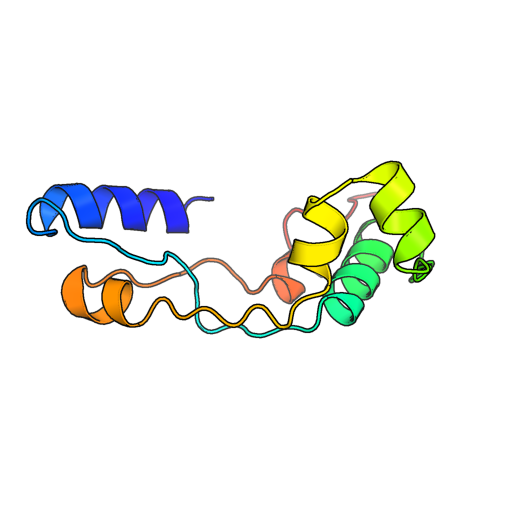OM 685 N N . ILE A 1 92 ? 4.018 -11.084 -3.121 1.00 89.75 92 ILE A N 1
ATOM 686 C CA . ILE A 1 92 ? 4.833 -12.100 -3.801 1.00 89.75 92 ILE A CA 1
ATOM 687 C C . ILE A 1 92 ? 3.962 -13.267 -4.272 1.00 89.75 92 ILE A C 1
ATOM 689 O O . ILE A 1 92 ? 4.111 -13.698 -5.416 1.00 89.75 92 ILE A O 1
ATOM 693 N N . ASP A 1 93 ? 3.039 -13.759 -3.443 1.00 91.56 93 ASP A N 1
ATOM 694 C CA . ASP A 1 93 ? 2.141 -14.856 -3.830 1.00 91.56 93 ASP A CA 1
ATOM 695 C C . ASP A 1 93 ? 1.266 -14.444 -5.023 1.00 91.56 93 ASP A C 1
ATOM 697 O O . ASP A 1 93 ? 1.149 -15.186 -6.000 1.00 91.56 93 ASP A O 1
ATOM 701 N N . GLU A 1 94 ? 0.732 -13.218 -5.005 1.00 91.44 94 GLU A N 1
ATOM 702 C CA . GLU A 1 94 ? -0.051 -12.666 -6.116 1.00 91.44 94 GLU A CA 1
ATOM 703 C C . GLU A 1 94 ? 0.755 -12.542 -7.419 1.00 91.44 94 GLU A C 1
ATOM 705 O O . GLU A 1 94 ? 0.237 -12.850 -8.495 1.00 91.44 94 GLU A O 1
ATOM 710 N N . LEU A 1 95 ? 2.025 -12.130 -7.339 1.00 90.94 95 LEU A N 1
ATOM 711 C CA . LEU A 1 95 ? 2.898 -11.962 -8.507 1.00 90.94 95 LEU A CA 1
ATOM 712 C C . LEU A 1 95 ? 3.453 -13.286 -9.050 1.00 90.94 95 LEU A C 1
ATOM 714 O O . LEU A 1 95 ? 3.834 -13.352 -10.216 1.00 90.94 95 LEU A O 1
ATOM 718 N N . THR A 1 96 ? 3.535 -14.332 -8.230 1.00 88.00 96 THR A N 1
ATOM 719 C CA . THR A 1 96 ? 4.169 -15.607 -8.617 1.00 88.00 96 THR A CA 1
ATOM 720 C C . THR A 1 96 ? 3.179 -16.705 -8.968 1.00 88.00 96 THR A C 1
ATOM 722 O O . THR A 1 96 ? 3.499 -17.560 -9.793 1.00 88.00 96 THR A O 1
ATOM 725 N N . GLY A 1 97 ? 1.988 -16.688 -8.372 1.00 86.62 97 GLY A N 1
ATOM 726 C CA . GLY A 1 97 ? 0.969 -17.714 -8.585 1.00 86.62 97 GLY A CA 1
ATOM 727 C C . GLY A 1 97 ? -0.469 -17.205 -8.549 1.00 86.62 97 GLY A C 1
ATOM 728 O O . GLY A 1 97 ? -1.386 -18.013 -8.682 1.00 86.62 97 GLY A O 1
ATOM 729 N N . GLY A 1 98 ? -0.675 -15.902 -8.350 1.00 88.38 98 GLY A N 1
ATOM 730 C CA . GLY A 1 98 ? -1.998 -15.298 -8.267 1.00 88.38 98 GLY A CA 1
ATOM 731 C C . GLY A 1 98 ? -2.459 -14.650 -9.567 1.00 88.38 98 GLY A C 1
ATOM 732 O O . GLY A 1 98 ? -2.146 -15.084 -10.677 1.00 88.38 98 GLY A O 1
ATOM 733 N N . SER A 1 99 ? -3.247 -13.592 -9.408 1.00 86.94 99 SER A N 1
ATOM 734 C CA . SER A 1 99 ? -4.001 -12.965 -10.498 1.00 86.94 99 SER A CA 1
ATOM 735 C C . SER A 1 99 ? -3.146 -12.219 -11.532 1.00 86.94 99 SER A C 1
ATOM 737 O O . SER A 1 99 ? -3.638 -11.909 -12.616 1.00 86.94 99 SER A O 1
ATOM 739 N N . TYR A 1 100 ? -1.874 -11.946 -11.225 1.00 82.88 100 TYR A N 1
ATOM 740 C CA . TYR A 1 100 ? -0.959 -11.171 -12.074 1.00 82.88 100 TYR A CA 1
ATOM 741 C C . TYR A 1 100 ? -0.064 -12.026 -12.976 1.00 82.88 100 TYR A C 1
ATOM 743 O O . TYR A 1 100 ? 0.698 -11.480 -13.776 1.00 82.88 100 TYR A O 1
ATOM 751 N N . VAL A 1 101 ? -0.136 -13.354 -12.866 1.00 81.94 101 VAL A N 1
ATOM 752 C CA . VAL A 1 101 ? 0.636 -14.251 -13.727 1.00 81.94 101 VAL A CA 1
ATOM 753 C C . VAL A 1 101 ? -0.006 -14.297 -15.112 1.00 81.94 101 VAL A C 1
ATOM 755 O O . VAL A 1 101 ? -1.184 -14.631 -15.253 1.00 81.94 101 VAL A O 1
ATOM 758 N N . VAL A 1 102 ? 0.775 -13.993 -16.152 1.00 74.75 102 VAL A N 1
ATOM 759 C CA . VAL A 1 102 ? 0.324 -14.135 -17.543 1.00 74.75 102 VAL A CA 1
ATOM 760 C C . VAL A 1 102 ? 0.026 -15.609 -17.817 1.00 74.75 102 VAL A C 1
ATOM 762 O O . VAL A 1 102 ? 0.925 -16.447 -17.856 1.00 74.75 102 VAL A O 1
ATOM 765 N N . THR A 1 103 ? -1.252 -15.933 -17.995 1.00 65.25 103 THR A N 1
ATOM 766 C CA . THR A 1 103 ? -1.688 -17.259 -18.436 1.00 65.25 103 THR A CA 1
ATOM 767 C C . THR A 1 103 ? -1.478 -17.341 -19.949 1.00 65.25 103 THR A C 1
ATOM 769 O O . THR A 1 103 ? -2.044 -16.536 -20.689 1.00 65.25 103 THR A O 1
ATOM 772 N N . HIS A 1 104 ? -0.615 -18.255 -20.396 1.00 53.09 104 HIS A N 1
ATOM 773 C CA . HIS A 1 104 ? -0.403 -18.557 -21.817 1.00 53.09 104 HIS A CA 1
ATOM 774 C C . HIS A 1 104 ? -1.522 -19.426 -22.391 1.00 53.09 104 HIS A C 1
ATOM 776 O O . HIS A 1 104 ? -2.009 -20.316 -21.655 1.00 53.09 104 HIS A O 1
#

Foldseek 3Di:
DVLVVLLVVLCVVFNDPPDDFDSDAPDDDDPLVLQQLLCVQVVVHRPDDDDDLVVVCVVPNVVSVVSPDPDDDDRPVSCVRSVRDDDDDDSSCCSPPNDSHDDD

pLDDT: mean 91.85, std 6.75, range [53.09, 98.0]

Radius of gyration: 17.03 Å; chains: 1; bounding box: 38×34×39 Å

Secondary structure (DSSP, 8-state):
-HHHHHHHHHHHHHPPTT-------S----HHHHHHHHHHHTTSTT---PPPHHHHHHHHTHHHHHHHS------HHHHHHS-----SPPHHHHHHHSTTS---